Protein AF-A0A075I4T9-F1 (afdb_monomer_lite)

Foldseek 3Di:
DQDPDPQGPFDDKDKDWDFDDLVLAPVLQVVLQVVQPPDPQKHKHWDQDPPSRHIMIMITHNDPVVVVVSVVVSVVVSCCRHVVPPDD

Sequence (88 aa):
MNSLGIFGNKTAHSMMYVVTKQECIEELYETINQLFKDNDEIIGGASILPNNSGLSVRVLSNSSELNKTTVYNIAQIVRKQIIHNVKH

Radius of gyration: 14.11 Å; chains: 1; bounding box: 29×18×54 Å

Structure (mmCIF, N/CA/C/O backbone):
data_AF-A0A075I4T9-F1
#
_entry.id   AF-A0A075I4T9-F1
#
loop_
_atom_site.group_PDB
_atom_site.id
_atom_site.type_symbol
_atom_site.label_atom_id
_atom_site.label_alt_id
_atom_site.label_comp_id
_atom_site.label_asym_id
_atom_site.label_entity_id
_atom_site.label_seq_id
_atom_site.pdbx_PDB_ins_code
_atom_site.Cartn_x
_atom_site.Cartn_y
_atom_site.Cartn_z
_atom_site.occupancy
_atom_site.B_iso_or_equiv
_atom_site.auth_seq_id
_atom_site.auth_comp_id
_atom_site.auth_asym_id
_atom_site.auth_atom_id
_atom_site.pdbx_PDB_model_num
ATOM 1 N N . MET A 1 1 ? 6.780 1.252 -28.192 1.00 41.62 1 MET A N 1
ATOM 2 C CA . MET A 1 1 ? 5.306 1.128 -28.204 1.00 41.62 1 MET A CA 1
ATOM 3 C C . MET A 1 1 ? 4.839 1.220 -26.755 1.00 41.62 1 MET A C 1
ATOM 5 O O . MET A 1 1 ? 4.844 0.213 -26.067 1.00 41.62 1 MET A O 1
ATOM 9 N N . ASN A 1 2 ? 4.545 2.424 -26.254 1.00 47.12 2 ASN A N 1
ATOM 10 C CA . ASN A 1 2 ? 3.987 2.595 -24.907 1.00 47.12 2 ASN A CA 1
ATOM 11 C C . ASN A 1 2 ? 2.470 2.637 -25.064 1.00 47.12 2 ASN A C 1
ATOM 13 O O . ASN A 1 2 ? 1.922 3.661 -25.466 1.00 47.12 2 ASN A O 1
ATOM 17 N N . SER A 1 3 ? 1.798 1.505 -24.860 1.00 52.62 3 SER A N 1
ATOM 18 C CA . SER A 1 3 ? 0.336 1.492 -24.852 1.00 52.62 3 SER A CA 1
ATOM 19 C C . SER A 1 3 ? -0.160 2.293 -23.650 1.00 52.62 3 SER A C 1
ATOM 21 O O . SER A 1 3 ? 0.293 2.037 -22.534 1.00 52.62 3 SER A O 1
ATOM 23 N N . LEU A 1 4 ? -1.122 3.199 -23.857 1.00 56.38 4 LEU A N 1
ATOM 24 C CA . LEU A 1 4 ? -2.017 3.690 -22.804 1.00 56.38 4 LEU A CA 1
ATOM 25 C C . LEU A 1 4 ? -2.850 2.509 -22.258 1.00 56.38 4 LEU A C 1
ATOM 27 O O . LEU A 1 4 ? -4.020 2.347 -22.585 1.00 56.38 4 LEU A O 1
ATOM 31 N N . GLY A 1 5 ? -2.214 1.623 -21.498 1.00 67.69 5 GLY A N 1
ATOM 32 C CA . GLY A 1 5 ? -2.847 0.531 -20.764 1.00 67.69 5 GLY A CA 1
ATOM 33 C C . GLY A 1 5 ? -2.911 0.851 -19.272 1.00 67.69 5 GLY A C 1
ATOM 34 O O . GLY A 1 5 ? -2.305 1.817 -18.813 1.00 67.69 5 GLY A O 1
ATOM 35 N N . ILE A 1 6 ? -3.599 0.004 -18.502 1.00 76.50 6 ILE A N 1
ATOM 36 C CA . ILE A 1 6 ? -3.830 0.168 -17.050 1.00 76.50 6 ILE A CA 1
ATOM 37 C C . ILE A 1 6 ? -2.525 0.374 -16.247 1.00 76.50 6 ILE A C 1
ATOM 39 O O . ILE A 1 6 ? -2.552 0.975 -15.177 1.00 76.50 6 ILE A O 1
ATOM 43 N N . PHE A 1 7 ? -1.376 -0.071 -16.766 1.00 82.06 7 PHE A N 1
ATOM 44 C CA . PHE A 1 7 ? -0.069 0.053 -16.110 1.00 82.06 7 PHE A CA 1
ATOM 45 C C . PHE A 1 7 ? 0.807 1.210 -16.617 1.00 82.06 7 PHE A C 1
ATOM 47 O O . PHE A 1 7 ? 1.917 1.392 -16.121 1.00 82.06 7 PHE A O 1
ATOM 54 N N . GLY A 1 8 ? 0.345 2.011 -17.584 1.00 82.94 8 GLY A N 1
ATOM 55 C CA . GLY A 1 8 ? 1.147 3.087 -18.171 1.00 82.94 8 GLY A CA 1
ATOM 56 C C . GLY A 1 8 ? 2.474 2.567 -18.741 1.00 82.94 8 GLY A C 1
ATOM 57 O O . GLY A 1 8 ? 2.478 1.729 -19.639 1.00 82.94 8 GLY A O 1
ATOM 58 N N . ASN A 1 9 ? 3.599 3.059 -18.213 1.00 85.62 9 ASN A N 1
ATOM 59 C CA . ASN A 1 9 ? 4.957 2.620 -18.569 1.00 85.62 9 ASN A CA 1
ATOM 60 C C . ASN A 1 9 ? 5.581 1.636 -17.557 1.00 85.62 9 ASN A C 1
ATOM 62 O O . ASN A 1 9 ? 6.802 1.461 -17.556 1.00 85.62 9 ASN A O 1
ATOM 66 N N . LYS A 1 10 ? 4.770 1.041 -16.675 1.00 89.56 10 LYS A N 1
ATOM 67 C CA . LYS A 1 10 ? 5.202 0.086 -15.649 1.00 89.56 10 LYS A CA 1
ATOM 68 C C . LYS A 1 10 ? 4.877 -1.353 -16.070 1.00 89.56 10 LYS A C 1
ATOM 70 O O . LYS A 1 10 ? 3.958 -1.581 -16.856 1.00 89.56 10 LYS A O 1
ATOM 75 N N . THR A 1 11 ? 5.615 -2.333 -15.547 1.00 92.31 11 THR A N 1
ATOM 76 C CA . THR A 1 11 ? 5.476 -3.755 -15.934 1.00 92.31 11 THR A CA 1
ATOM 77 C C . THR A 1 11 ? 4.996 -4.673 -14.810 1.00 92.31 11 THR A C 1
ATOM 79 O O . THR A 1 11 ? 4.590 -5.801 -15.083 1.00 92.31 11 THR A O 1
ATOM 82 N N . ALA A 1 12 ? 5.001 -4.209 -13.558 1.00 93.25 12 ALA A N 1
ATOM 83 C CA . ALA A 1 12 ? 4.603 -4.985 -12.388 1.00 93.25 12 ALA A CA 1
ATOM 84 C C . ALA A 1 12 ? 3.555 -4.244 -11.549 1.00 93.25 12 ALA A C 1
ATOM 86 O O . ALA A 1 12 ? 3.753 -3.088 -11.175 1.00 93.25 12 ALA A O 1
ATOM 87 N N . HIS A 1 13 ? 2.472 -4.938 -11.187 1.00 94.00 13 HIS A N 1
ATOM 88 C CA . HIS A 1 13 ? 1.389 -4.427 -10.345 1.00 94.00 13 HIS A CA 1
ATOM 89 C C . HIS A 1 13 ? 1.147 -5.344 -9.145 1.00 94.00 13 HIS A C 1
ATOM 91 O O . HIS A 1 13 ? 1.076 -6.563 -9.298 1.00 94.00 13 HIS A O 1
ATOM 97 N N . SER A 1 14 ? 0.966 -4.751 -7.969 1.00 95.50 14 SER A N 1
ATOM 98 C CA . SER A 1 14 ? 0.569 -5.446 -6.747 1.00 95.50 14 SER A CA 1
ATOM 99 C C . SER A 1 14 ? -0.565 -4.697 -6.061 1.00 95.50 14 SER A C 1
ATOM 101 O O . SER A 1 14 ? -0.568 -3.469 -6.008 1.00 95.50 14 SER A O 1
ATOM 103 N N . MET A 1 15 ? -1.513 -5.446 -5.498 1.00 95.44 15 MET A N 1
ATOM 104 C CA . MET A 1 15 ? -2.630 -4.900 -4.734 1.00 95.44 15 MET A CA 1
ATOM 105 C C . MET A 1 15 ? -2.771 -5.636 -3.405 1.00 95.44 15 MET A C 1
ATOM 107 O O . MET A 1 15 ? -2.609 -6.854 -3.345 1.00 95.44 15 MET A O 1
ATOM 111 N N . MET A 1 16 ? -3.085 -4.894 -2.349 1.00 95.88 16 MET A N 1
ATOM 112 C CA . MET A 1 16 ? -3.385 -5.432 -1.025 1.00 95.88 16 MET A CA 1
ATOM 113 C C . MET A 1 16 ? -4.630 -4.779 -0.432 1.00 95.88 16 MET A C 1
ATOM 115 O O . MET A 1 16 ? -4.951 -3.626 -0.730 1.00 95.88 16 MET A O 1
ATOM 119 N N . TYR A 1 17 ? -5.290 -5.521 0.452 1.00 97.19 17 TYR A N 1
ATOM 120 C CA . TYR A 1 17 ? -6.398 -5.039 1.262 1.00 97.19 17 TYR A CA 1
ATOM 121 C C . TYR A 1 17 ? -6.022 -5.155 2.735 1.00 97.19 17 TYR A C 1
ATOM 123 O O . TYR A 1 17 ? -5.631 -6.226 3.197 1.00 97.19 17 TYR A O 1
ATOM 131 N N . VAL A 1 18 ? -6.142 -4.052 3.463 1.00 95.62 18 VAL A N 1
ATOM 132 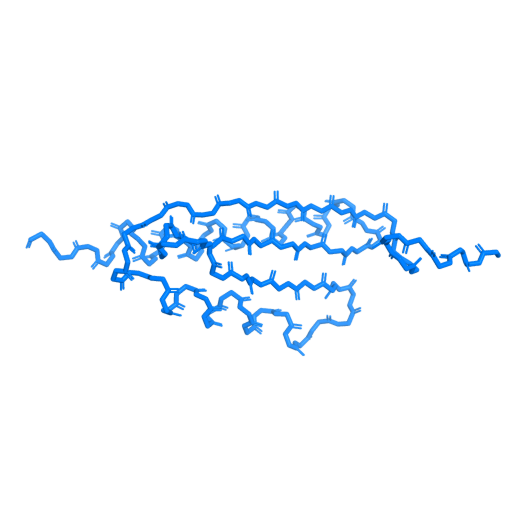C CA . VAL A 1 18 ? -5.953 -3.993 4.912 1.00 95.62 18 VAL A CA 1
ATOM 133 C C . VAL A 1 18 ? -7.328 -3.830 5.532 1.00 95.62 18 VAL A C 1
ATOM 135 O O . VAL A 1 18 ? -7.882 -2.738 5.497 1.00 95.62 18 VAL A O 1
ATOM 138 N N . VAL A 1 19 ? -7.893 -4.910 6.066 1.00 95.12 19 VAL A N 1
ATOM 139 C CA . VAL A 1 19 ? -9.174 -4.878 6.785 1.00 95.12 19 VAL A CA 1
ATOM 140 C C . VAL A 1 19 ? -8.886 -4.634 8.259 1.00 95.12 19 VAL A C 1
ATOM 142 O O . VAL A 1 19 ? -8.113 -5.371 8.869 1.00 95.12 19 VAL A O 1
ATOM 145 N N . THR A 1 20 ? -9.466 -3.579 8.822 1.00 93.31 20 THR A N 1
ATOM 146 C CA . THR A 1 20 ? -9.205 -3.161 10.203 1.00 93.31 20 THR A CA 1
ATOM 147 C C . THR A 1 20 ? -10.387 -2.384 10.776 1.00 93.31 20 THR A C 1
ATOM 149 O O . THR A 1 20 ? -11.320 -2.034 10.052 1.00 93.31 20 THR A O 1
ATOM 152 N N . LYS A 1 21 ? -10.350 -2.119 12.083 1.00 92.69 21 LYS A N 1
ATOM 153 C CA . LYS A 1 21 ? -11.312 -1.252 12.760 1.00 92.69 21 LYS A CA 1
ATOM 154 C C . LYS A 1 21 ? -11.172 0.192 12.285 1.00 92.69 21 LYS A C 1
ATOM 156 O O . LYS A 1 21 ? -10.067 0.652 11.996 1.00 92.69 21 LYS A O 1
ATOM 161 N N . GLN A 1 22 ? -12.290 0.915 12.280 1.00 95.06 22 GLN A N 1
ATOM 162 C CA . GLN A 1 22 ? -12.351 2.302 11.824 1.00 95.06 22 GLN A CA 1
ATOM 163 C C . GLN A 1 22 ? -11.366 3.219 12.565 1.00 95.06 22 GLN A C 1
ATOM 165 O O . GLN A 1 22 ? -10.771 4.086 11.931 1.00 95.06 22 GLN A O 1
ATOM 170 N N . GLU A 1 23 ? -11.132 2.988 13.863 1.00 92.94 23 GLU A N 1
ATOM 171 C CA . GLU A 1 23 ? -10.191 3.773 14.676 1.00 92.94 23 GLU A CA 1
ATOM 172 C C . GLU A 1 23 ? -8.737 3.764 14.167 1.00 92.94 23 GLU A C 1
ATOM 174 O O . GLU A 1 23 ? -7.979 4.669 14.495 1.00 92.94 23 GLU A O 1
ATOM 179 N N . CYS A 1 24 ? -8.343 2.786 13.344 1.00 93.69 24 CYS A N 1
ATOM 180 C CA . CYS A 1 24 ? -6.984 2.692 12.801 1.00 93.69 24 CYS A CA 1
ATOM 181 C C . CYS A 1 24 ? -6.842 3.279 11.385 1.00 93.69 24 CYS A C 1
ATOM 183 O O . CYS A 1 24 ? -5.726 3.372 10.876 1.00 93.69 24 CYS A O 1
ATOM 185 N N . ILE A 1 25 ? -7.945 3.596 10.699 1.00 95.62 25 ILE A N 1
ATOM 186 C CA . ILE A 1 25 ? -7.942 3.819 9.242 1.00 95.62 25 ILE A CA 1
ATOM 187 C C . ILE A 1 25 ? -7.212 5.094 8.845 1.00 95.62 25 ILE A C 1
ATOM 189 O O . ILE A 1 25 ? -6.438 5.061 7.892 1.00 95.62 25 ILE A O 1
ATOM 193 N N . GLU A 1 26 ? -7.462 6.196 9.546 1.00 95.31 26 GLU A N 1
ATOM 194 C CA . GLU A 1 26 ? -6.906 7.505 9.199 1.00 95.31 26 GLU A CA 1
ATOM 195 C C . GLU A 1 26 ? -5.378 7.510 9.328 1.00 95.31 26 GLU A C 1
ATOM 197 O O . GLU A 1 26 ? -4.680 7.785 8.352 1.00 95.31 26 GLU A O 1
ATOM 202 N N . GLU A 1 27 ? -4.853 7.065 10.475 1.00 94.31 27 GLU A N 1
ATOM 203 C CA . GLU A 1 27 ? -3.406 6.974 10.710 1.00 94.31 27 GLU A CA 1
ATOM 204 C C . GLU A 1 27 ? -2.721 6.049 9.688 1.00 94.31 27 GLU A C 1
ATOM 206 O O . GLU A 1 27 ? -1.678 6.396 9.125 1.00 94.31 27 GLU A O 1
ATOM 211 N N . LEU A 1 28 ? -3.321 4.887 9.393 1.00 95.62 28 LEU A N 1
ATOM 212 C CA . LEU A 1 28 ? -2.798 3.959 8.386 1.00 95.62 28 LEU A CA 1
ATOM 213 C C . LEU A 1 28 ? -2.823 4.568 6.979 1.00 95.62 28 LEU A C 1
ATOM 215 O O . LEU A 1 28 ? -1.858 4.411 6.229 1.00 95.62 28 LEU A O 1
ATOM 219 N N . TYR A 1 29 ? -3.909 5.250 6.609 1.00 96.75 29 TYR A N 1
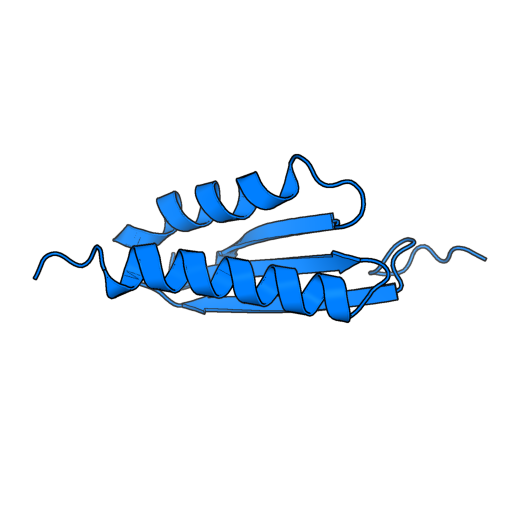ATOM 220 C CA . TYR A 1 29 ? -4.066 5.888 5.302 1.00 96.75 29 TYR A CA 1
ATOM 221 C C . TYR A 1 29 ? -2.986 6.941 5.074 1.00 96.75 29 TYR A C 1
ATOM 223 O O . TYR A 1 29 ? -2.341 6.946 4.021 1.00 96.75 29 TYR A O 1
ATOM 231 N N . GLU A 1 30 ? -2.765 7.810 6.058 1.00 96.06 30 GLU A N 1
ATOM 232 C CA . GLU A 1 30 ? -1.739 8.843 5.985 1.00 96.06 30 GLU A CA 1
ATOM 233 C C . GLU A 1 30 ? -0.349 8.219 5.935 1.00 96.06 30 GLU A C 1
ATOM 235 O O . GLU A 1 30 ? 0.407 8.492 5.003 1.00 96.06 30 GLU A O 1
ATOM 240 N N . THR A 1 31 ? -0.035 7.319 6.870 1.00 95.12 31 THR A N 1
ATOM 241 C CA . THR A 1 31 ? 1.291 6.691 6.968 1.00 95.12 31 THR A CA 1
ATOM 242 C C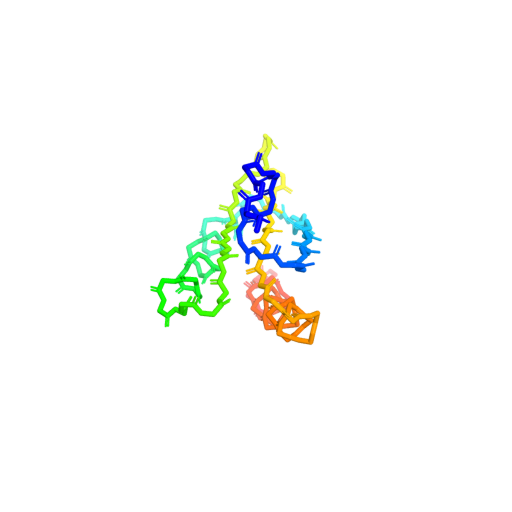 . THR A 1 31 ? 1.666 5.969 5.675 1.00 95.12 31 THR A C 1
ATOM 244 O O . THR A 1 31 ? 2.775 6.139 5.169 1.00 95.12 31 THR A O 1
ATOM 247 N N . ILE A 1 32 ? 0.744 5.190 5.101 1.00 95.25 32 ILE A N 1
ATOM 248 C CA . ILE A 1 32 ? 0.994 4.441 3.864 1.00 95.25 32 ILE A CA 1
ATOM 249 C C . ILE A 1 32 ? 1.151 5.388 2.670 1.00 95.25 32 ILE A C 1
ATOM 251 O O . ILE A 1 32 ? 2.046 5.178 1.857 1.00 95.25 32 ILE A O 1
ATOM 255 N N . ASN A 1 33 ? 0.329 6.435 2.548 1.00 95.69 33 ASN A N 1
ATOM 256 C CA . ASN A 1 33 ? 0.451 7.374 1.428 1.00 95.69 33 ASN A CA 1
ATOM 257 C C . ASN A 1 33 ? 1.725 8.225 1.490 1.00 95.69 33 ASN A C 1
ATOM 259 O O . ASN A 1 33 ? 2.238 8.603 0.438 1.00 95.69 33 ASN A O 1
ATOM 263 N N . GLN A 1 34 ? 2.274 8.496 2.679 1.00 93.88 34 GLN A N 1
ATOM 264 C CA . GLN A 1 34 ? 3.567 9.182 2.797 1.00 93.88 34 GLN A CA 1
ATOM 265 C C . GLN A 1 34 ? 4.725 8.356 2.213 1.00 93.88 34 GLN A C 1
ATOM 267 O O . GLN A 1 34 ? 5.649 8.940 1.660 1.00 93.88 34 GLN A O 1
ATOM 272 N N . LEU A 1 35 ? 4.655 7.017 2.233 1.00 91.44 35 LEU A N 1
ATOM 273 C CA . LEU A 1 35 ? 5.692 6.158 1.633 1.00 91.44 35 LEU A CA 1
ATOM 274 C C . LEU A 1 35 ? 5.879 6.382 0.127 1.00 91.44 35 LEU A C 1
ATOM 276 O O . LEU A 1 35 ? 6.941 6.074 -0.407 1.00 91.44 35 LEU A O 1
ATOM 280 N N . PHE A 1 36 ? 4.839 6.857 -0.560 1.00 92.06 36 PHE A N 1
ATOM 281 C CA . PHE A 1 36 ? 4.832 7.005 -2.014 1.00 92.06 36 PHE A CA 1
ATOM 282 C C . PHE A 1 36 ? 5.181 8.418 -2.490 1.00 92.06 36 PHE A C 1
ATOM 284 O O . PHE A 1 36 ? 5.251 8.635 -3.695 1.00 92.06 36 PHE A O 1
ATOM 291 N N . LYS A 1 37 ? 5.389 9.387 -1.587 1.00 86.75 37 LYS A N 1
ATOM 292 C CA . LYS A 1 37 ? 5.677 10.773 -1.991 1.00 86.75 37 LYS A CA 1
ATOM 293 C C . LYS A 1 37 ? 7.112 11.001 -2.463 1.00 86.75 37 LYS A C 1
ATOM 295 O O . LYS A 1 37 ? 7.317 11.873 -3.298 1.00 86.75 37 LYS A O 1
ATOM 300 N N . ASP A 1 38 ? 8.061 10.195 -1.987 1.00 77.25 38 ASP A N 1
ATOM 301 C CA . ASP A 1 38 ? 9.498 10.436 -2.184 1.00 77.25 38 ASP A CA 1
ATOM 302 C C . ASP A 1 38 ? 10.184 9.372 -3.070 1.00 77.25 38 ASP A C 1
ATOM 304 O O . ASP A 1 38 ? 11.404 9.216 -3.023 1.00 77.25 38 ASP A O 1
ATOM 308 N N . ASN A 1 39 ? 9.425 8.586 -3.849 1.00 76.25 39 ASN A N 1
ATOM 309 C CA . ASN A 1 39 ? 9.973 7.463 -4.619 1.00 76.25 39 ASN A CA 1
ATOM 310 C C . ASN A 1 39 ? 9.508 7.451 -6.085 1.00 76.25 39 ASN A C 1
ATOM 312 O O . ASN A 1 39 ? 8.400 7.021 -6.388 1.00 76.25 39 ASN A O 1
ATOM 316 N N . ASP A 1 40 ? 10.391 7.838 -7.007 1.00 78.44 40 ASP A N 1
ATOM 317 C CA . ASP A 1 40 ? 10.090 7.874 -8.449 1.00 78.44 40 ASP A CA 1
ATOM 318 C C . ASP A 1 40 ? 10.063 6.480 -9.116 1.00 78.44 40 ASP A C 1
ATOM 320 O O . ASP A 1 40 ? 9.474 6.277 -10.190 1.00 78.44 40 ASP A O 1
ATOM 324 N N . GLU A 1 41 ? 10.690 5.476 -8.496 1.00 86.44 41 GLU A N 1
ATOM 325 C CA . GLU A 1 41 ? 10.729 4.113 -9.036 1.00 86.44 41 GLU A CA 1
ATOM 326 C C . GLU A 1 41 ? 9.379 3.402 -8.868 1.00 86.44 41 GLU A C 1
ATOM 328 O O . GLU A 1 41 ? 8.968 2.615 -9.740 1.00 86.44 41 GLU A O 1
ATOM 333 N N . ILE A 1 42 ? 8.658 3.733 -7.794 1.00 90.81 42 ILE A N 1
ATOM 334 C CA . ILE A 1 42 ? 7.406 3.105 -7.378 1.00 90.81 42 ILE A CA 1
ATOM 335 C C . ILE A 1 42 ? 6.262 4.118 -7.414 1.00 90.81 42 ILE A C 1
ATOM 337 O O . ILE A 1 42 ? 6.229 5.077 -6.659 1.00 90.81 42 ILE A O 1
ATOM 341 N N . ILE A 1 43 ? 5.245 3.834 -8.223 1.00 92.12 43 ILE A N 1
ATOM 342 C CA . ILE A 1 43 ? 3.986 4.583 -8.212 1.00 92.12 43 ILE A CA 1
ATOM 343 C C . ILE A 1 43 ? 3.001 3.809 -7.344 1.00 92.12 43 ILE A C 1
ATOM 345 O O . ILE A 1 43 ? 2.755 2.630 -7.590 1.00 92.12 43 ILE A O 1
ATOM 349 N N . GLY A 1 44 ? 2.400 4.441 -6.346 1.00 93.31 44 GLY A N 1
ATOM 350 C CA . GLY A 1 44 ? 1.433 3.755 -5.500 1.00 93.31 44 GLY A CA 1
ATOM 351 C C . GLY A 1 44 ? 0.560 4.691 -4.690 1.00 93.31 44 GLY A C 1
ATOM 352 O O . GLY A 1 44 ? 0.670 5.911 -4.776 1.00 93.31 44 GLY A O 1
ATOM 353 N N . GLY A 1 45 ? -0.346 4.092 -3.928 1.00 95.56 45 GLY A N 1
ATOM 354 C CA . GLY A 1 45 ? -1.224 4.832 -3.035 1.00 95.56 45 GLY A CA 1
ATOM 355 C C . GLY A 1 45 ? -2.277 3.955 -2.381 1.00 95.56 45 GLY A C 1
ATOM 356 O O . GLY A 1 45 ? -2.599 2.859 -2.860 1.00 95.56 45 GLY A O 1
ATOM 357 N N . ALA A 1 46 ? -2.824 4.466 -1.284 1.00 9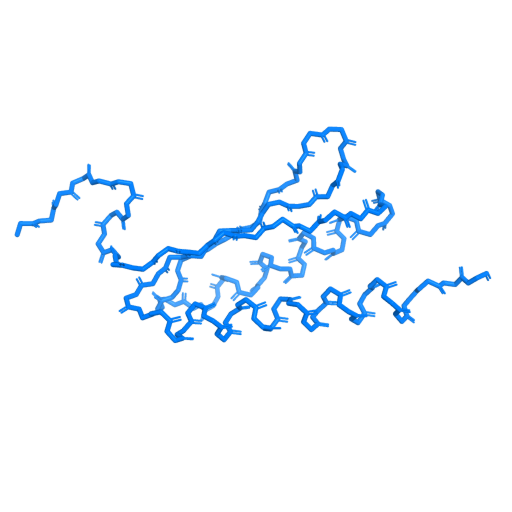7.50 46 ALA A N 1
ATOM 358 C CA . ALA A 1 46 ? -3.919 3.863 -0.548 1.00 97.50 46 ALA A CA 1
ATOM 359 C C . ALA A 1 46 ? -5.238 4.614 -0.781 1.00 97.50 46 ALA A C 1
ATOM 361 O O . ALA A 1 46 ? -5.261 5.824 -0.992 1.00 97.50 46 ALA A O 1
ATOM 362 N N . SER A 1 47 ? -6.355 3.897 -0.701 1.00 98.12 47 SER A N 1
ATOM 363 C CA . SER A 1 47 ? -7.703 4.472 -0.632 1.00 98.12 47 SER A CA 1
ATOM 364 C C . SER A 1 47 ? -8.521 3.762 0.429 1.00 98.12 47 SER A C 1
ATOM 366 O O . SER A 1 47 ? -8.415 2.541 0.567 1.00 98.12 47 SER A O 1
ATOM 368 N N . ILE A 1 48 ? -9.363 4.519 1.128 1.00 98.25 48 ILE A N 1
ATOM 369 C CA . ILE A 1 48 ? -10.289 3.986 2.126 1.00 98.25 48 ILE A CA 1
ATOM 370 C C . ILE A 1 48 ? -11.360 3.147 1.422 1.00 98.25 48 ILE A C 1
ATOM 372 O O . ILE A 1 48 ? -11.918 3.552 0.400 1.00 98.25 48 ILE A O 1
ATOM 376 N N . LEU A 1 49 ? -11.597 1.943 1.938 1.00 98.12 49 LEU A N 1
ATOM 377 C CA . LEU A 1 49 ? -12.642 1.046 1.455 1.00 98.12 49 LEU A CA 1
ATOM 378 C C . LEU A 1 49 ? -14.035 1.559 1.858 1.00 98.12 49 LEU A C 1
ATOM 380 O O . LEU A 1 49 ? -14.160 2.268 2.860 1.00 98.12 49 LEU A O 1
ATOM 384 N N . PRO A 1 50 ? -15.100 1.173 1.130 1.00 97.25 50 PRO A N 1
ATOM 385 C CA . PRO A 1 50 ? -16.467 1.519 1.505 1.00 97.25 50 PRO A CA 1
ATOM 386 C C . PRO A 1 50 ? -16.789 1.172 2.963 1.00 97.25 50 PRO A C 1
ATOM 388 O O . PRO A 1 50 ? -16.275 0.197 3.510 1.00 97.25 50 PRO A O 1
ATOM 391 N N . ASN A 1 51 ? -17.673 1.959 3.578 1.00 96.38 51 ASN A N 1
ATOM 392 C CA . ASN A 1 51 ? -18.113 1.779 4.967 1.00 96.38 51 ASN A CA 1
ATOM 393 C C . ASN A 1 51 ? -16.975 1.804 6.001 1.00 96.38 51 ASN A C 1
ATOM 395 O O . ASN A 1 51 ? -17.118 1.207 7.064 1.00 96.38 51 ASN A O 1
ATOM 399 N N . ASN A 1 52 ? -15.847 2.458 5.693 1.00 95.94 52 ASN A N 1
ATOM 400 C CA . ASN A 1 52 ? -14.669 2.490 6.561 1.00 95.94 52 ASN A CA 1
ATOM 401 C C . ASN A 1 52 ? -14.239 1.078 6.991 1.00 95.94 52 ASN A C 1
ATOM 403 O O . ASN A 1 52 ? -13.918 0.839 8.152 1.00 95.94 52 ASN A O 1
ATOM 407 N N . SER A 1 53 ? -14.257 0.119 6.059 1.00 96.31 53 SER A N 1
ATOM 408 C CA . SER A 1 53 ? -13.894 -1.272 6.356 1.00 96.31 53 SER A CA 1
ATOM 409 C C . SER A 1 53 ? -12.384 -1.533 6.306 1.00 96.31 53 SER A C 1
ATOM 411 O O . SER A 1 53 ? -11.947 -2.672 6.473 1.00 96.31 53 SER A O 1
ATOM 413 N N . GLY A 1 54 ? -11.580 -0.510 6.001 1.00 96.94 54 GLY A N 1
ATOM 414 C CA . GLY A 1 54 ? -10.132 -0.619 5.864 1.00 96.94 54 GLY A CA 1
ATOM 415 C C . GLY A 1 54 ? -9.574 0.156 4.673 1.00 96.94 54 GLY A C 1
ATOM 416 O O . GLY A 1 54 ? -10.144 1.164 4.258 1.00 96.94 54 GLY A O 1
ATOM 417 N N . LEU A 1 55 ? -8.465 -0.327 4.110 1.00 97.94 55 LEU A N 1
ATOM 418 C CA . LEU A 1 55 ? -7.738 0.307 3.007 1.00 97.94 55 LEU A CA 1
ATOM 419 C C . LEU A 1 55 ? -7.504 -0.663 1.844 1.00 97.94 55 LEU A C 1
ATOM 421 O O . LEU A 1 55 ? -7.212 -1.840 2.042 1.00 97.94 55 LEU A O 1
ATOM 425 N N . SER A 1 56 ? -7.552 -0.140 0.623 1.00 98.00 56 SER A N 1
ATOM 426 C CA . SER A 1 56 ? -6.950 -0.756 -0.564 1.00 98.00 56 SER A CA 1
ATO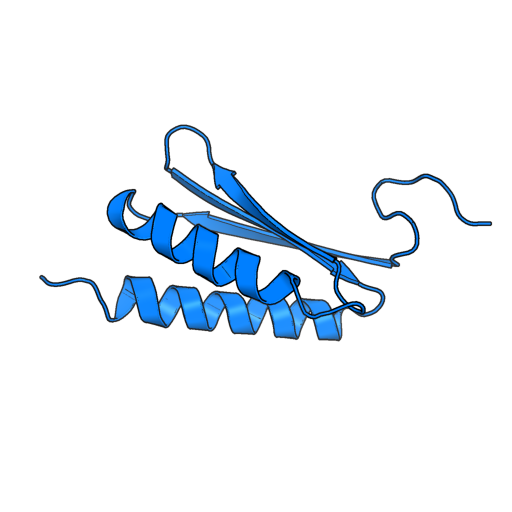M 427 C C . SER A 1 56 ? -5.633 -0.054 -0.864 1.00 98.00 56 SER A C 1
ATOM 429 O O . SER A 1 56 ? -5.614 1.173 -0.908 1.00 98.00 56 SER A O 1
ATOM 431 N N . VAL A 1 57 ? -4.549 -0.794 -1.089 1.00 97.88 57 VAL A N 1
ATOM 432 C CA . VAL A 1 57 ? -3.252 -0.222 -1.490 1.00 97.88 57 VAL A CA 1
ATOM 433 C C . VAL A 1 57 ? -2.820 -0.843 -2.808 1.00 97.88 57 VAL A C 1
ATOM 435 O O . VAL A 1 57 ? -2.911 -2.060 -2.984 1.00 97.88 57 VAL A O 1
ATOM 438 N N . ARG A 1 58 ? -2.365 -0.006 -3.739 1.00 95.88 58 ARG A N 1
ATOM 439 C CA . ARG A 1 58 ? -1.905 -0.405 -5.075 1.00 95.88 58 ARG A CA 1
ATOM 440 C C . ARG A 1 58 ? -0.480 0.080 -5.290 1.00 95.88 58 ARG A C 1
ATOM 442 O O . ARG A 1 58 ? -0.144 1.188 -4.876 1.00 95.88 58 ARG A O 1
ATOM 449 N N . VAL A 1 59 ? 0.330 -0.752 -5.934 1.00 95.69 59 VAL A N 1
ATOM 450 C CA . VAL A 1 59 ? 1.753 -0.508 -6.195 1.00 95.69 59 VAL A CA 1
ATOM 451 C C . VAL A 1 59 ? 2.066 -0.891 -7.638 1.00 95.69 59 VAL A C 1
ATOM 453 O O . VAL A 1 59 ? 1.745 -1.996 -8.075 1.00 95.69 59 VAL A O 1
ATOM 456 N N . LEU A 1 60 ? 2.702 0.018 -8.367 1.00 94.12 60 LEU A N 1
ATOM 457 C CA . LEU A 1 60 ? 3.165 -0.125 -9.740 1.00 94.12 60 LEU A CA 1
ATOM 458 C C . LEU A 1 60 ? 4.663 0.166 -9.812 1.00 94.12 60 LEU A C 1
ATOM 460 O O . LEU A 1 60 ? 5.130 1.214 -9.369 1.00 94.12 60 LEU A O 1
ATOM 464 N N . SER A 1 61 ? 5.420 -0.733 -10.428 1.00 94.25 61 SER A N 1
ATOM 465 C CA . SER A 1 61 ? 6.850 -0.542 -10.673 1.00 94.25 61 SER A CA 1
ATOM 466 C C . SER A 1 61 ? 7.302 -1.339 -11.901 1.00 94.25 61 SER A C 1
ATOM 468 O O . SER A 1 61 ? 6.493 -1.956 -12.594 1.00 94.25 61 SER A O 1
ATOM 470 N N . ASN A 1 62 ? 8.605 -1.330 -12.175 1.00 94.00 62 ASN A N 1
ATOM 471 C CA . ASN A 1 62 ? 9.220 -2.193 -13.186 1.00 94.00 62 ASN A CA 1
ATOM 472 C C . ASN A 1 62 ? 9.865 -3.456 -12.592 1.00 94.00 62 ASN A C 1
ATOM 474 O O . ASN A 1 62 ? 10.572 -4.171 -13.298 1.00 94.00 62 ASN A O 1
ATOM 478 N N . SER A 1 63 ? 9.644 -3.734 -11.300 1.00 94.44 63 SER A N 1
ATOM 479 C CA . SER A 1 63 ? 10.247 -4.865 -10.594 1.00 94.44 63 SER A CA 1
ATOM 480 C C . SER A 1 63 ? 9.267 -5.500 -9.612 1.00 94.44 63 SER A C 1
ATOM 482 O O . SER A 1 63 ? 8.822 -4.887 -8.641 1.00 94.44 63 SER A O 1
ATOM 484 N N . SER A 1 64 ? 8.987 -6.789 -9.806 1.00 94.44 64 SER A N 1
ATOM 485 C CA . SER A 1 64 ? 8.221 -7.564 -8.829 1.00 94.44 64 SER A CA 1
ATOM 486 C C . SER A 1 64 ? 8.897 -7.597 -7.458 1.00 94.44 64 SER A C 1
ATOM 488 O O . SER A 1 64 ? 8.208 -7.712 -6.451 1.00 94.44 64 SER A O 1
ATOM 490 N N . GLU A 1 65 ? 10.228 -7.506 -7.409 1.00 96.00 65 GLU A N 1
ATOM 491 C CA . GLU A 1 65 ? 10.970 -7.517 -6.150 1.00 96.00 65 GLU A CA 1
ATOM 492 C C . GLU A 1 65 ? 10.771 -6.215 -5.375 1.00 96.00 65 GLU A C 1
ATOM 494 O O . GLU A 1 65 ? 10.430 -6.266 -4.196 1.00 96.00 65 GLU A O 1
ATOM 499 N N . LEU A 1 66 ? 10.825 -5.063 -6.059 1.00 94.81 66 LEU A N 1
ATOM 500 C CA . LEU A 1 66 ? 10.465 -3.777 -5.452 1.00 94.81 66 LEU A CA 1
ATOM 501 C C . LEU A 1 66 ? 9.041 -3.822 -4.893 1.00 94.81 66 LEU A C 1
ATOM 503 O O . LEU A 1 66 ? 8.825 -3.475 -3.734 1.00 94.81 66 LEU A O 1
ATOM 507 N N . ASN A 1 67 ? 8.083 -4.347 -5.664 1.00 95.56 67 ASN A N 1
ATOM 508 C CA . ASN A 1 67 ? 6.709 -4.484 -5.186 1.00 95.56 67 ASN A CA 1
ATOM 509 C C . ASN A 1 67 ? 6.607 -5.369 -3.932 1.00 95.56 67 ASN A C 1
ATOM 511 O O . ASN A 1 67 ? 5.872 -5.019 -3.009 1.00 95.56 67 ASN A O 1
ATOM 515 N N . LYS A 1 68 ? 7.319 -6.506 -3.872 1.00 96.00 68 LYS A N 1
ATOM 516 C CA . LYS A 1 68 ? 7.335 -7.373 -2.678 1.00 96.00 68 LYS A CA 1
ATOM 517 C C . LYS A 1 68 ? 7.906 -6.642 -1.468 1.00 96.00 68 LYS A C 1
ATOM 519 O O . LYS A 1 68 ? 7.317 -6.724 -0.392 1.00 96.00 68 LYS A O 1
ATOM 524 N N . THR A 1 69 ? 9.008 -5.912 -1.635 1.00 95.94 69 THR A N 1
ATOM 525 C CA . THR A 1 69 ? 9.614 -5.117 -0.560 1.00 95.94 69 THR A CA 1
ATOM 526 C C . THR A 1 69 ? 8.651 -4.040 -0.063 1.00 95.94 69 THR A C 1
ATOM 528 O O . THR A 1 69 ? 8.444 -3.918 1.143 1.00 95.94 69 THR A O 1
ATOM 531 N N . THR A 1 70 ? 7.980 -3.315 -0.961 1.00 95.56 70 THR A N 1
ATOM 532 C CA . THR A 1 70 ? 6.963 -2.316 -0.592 1.00 95.56 70 THR A CA 1
ATOM 533 C C . THR A 1 70 ? 5.801 -2.946 0.173 1.00 95.56 70 THR A C 1
ATOM 535 O O . THR A 1 70 ? 5.419 -2.453 1.233 1.00 95.56 70 THR A O 1
ATOM 538 N N . VAL A 1 71 ? 5.264 -4.066 -0.320 1.00 96.19 71 VAL A N 1
ATOM 539 C CA . VAL A 1 71 ? 4.192 -4.827 0.344 1.00 96.19 71 VAL A CA 1
ATOM 540 C C . VAL A 1 71 ? 4.620 -5.273 1.744 1.00 96.19 71 VAL A C 1
ATOM 542 O O . VAL A 1 71 ? 3.849 -5.139 2.696 1.00 96.19 71 VAL A O 1
ATOM 545 N N . TYR A 1 72 ? 5.852 -5.761 1.895 1.00 96.19 72 TYR A N 1
ATOM 546 C CA . TYR A 1 72 ? 6.402 -6.162 3.187 1.00 96.19 72 TYR A CA 1
ATOM 547 C C . TYR A 1 72 ? 6.522 -4.980 4.159 1.00 96.19 72 TYR A C 1
ATOM 549 O O . TYR A 1 72 ? 6.105 -5.097 5.312 1.00 96.19 72 TYR A O 1
ATOM 557 N N . ASN A 1 73 ? 7.018 -3.830 3.697 1.00 94.69 73 ASN A N 1
ATOM 558 C CA . ASN A 1 73 ? 7.140 -2.619 4.514 1.00 94.69 73 ASN A CA 1
ATOM 559 C C . ASN A 1 73 ? 5.773 -2.118 4.997 1.00 94.69 73 ASN A C 1
ATOM 561 O O . ASN A 1 73 ? 5.614 -1.797 6.175 1.00 94.69 73 ASN A O 1
ATOM 565 N N . ILE A 1 74 ? 4.759 -2.131 4.127 1.00 95.25 74 ILE A N 1
ATOM 566 C CA . ILE A 1 74 ? 3.384 -1.798 4.521 1.00 95.25 74 ILE A CA 1
ATOM 567 C C . ILE A 1 74 ? 2.871 -2.793 5.568 1.00 95.25 74 ILE A C 1
ATOM 569 O O . ILE A 1 74 ? 2.314 -2.382 6.583 1.00 95.25 74 ILE A O 1
ATOM 573 N N . ALA A 1 75 ? 3.111 -4.095 5.391 1.00 95.19 75 ALA A N 1
ATOM 574 C CA . ALA A 1 75 ? 2.723 -5.095 6.384 1.00 95.19 75 ALA A CA 1
ATOM 575 C C . ALA A 1 75 ? 3.398 -4.866 7.753 1.00 95.19 75 ALA A C 1
ATOM 577 O O . ALA A 1 75 ? 2.781 -5.125 8.785 1.00 95.19 75 ALA A O 1
ATOM 578 N N . GLN A 1 76 ? 4.637 -4.362 7.794 1.00 95.25 76 GLN A N 1
ATOM 579 C CA . GLN A 1 76 ? 5.310 -3.979 9.044 1.00 95.25 76 GLN A CA 1
ATOM 580 C C . GLN A 1 76 ? 4.637 -2.780 9.723 1.00 95.25 76 GLN A C 1
ATOM 582 O O . GLN A 1 76 ? 4.405 -2.820 10.931 1.00 95.25 76 GLN A O 1
ATOM 587 N N . ILE A 1 77 ? 4.263 -1.750 8.959 1.00 93.75 77 ILE A N 1
ATOM 588 C CA . ILE A 1 77 ? 3.521 -0.585 9.472 1.00 93.75 77 ILE A CA 1
ATOM 589 C C . ILE A 1 77 ? 2.186 -1.026 10.069 1.00 93.75 77 ILE A C 1
ATOM 591 O O . ILE A 1 77 ? 1.899 -0.726 11.227 1.00 93.75 77 ILE A O 1
ATOM 595 N N . VAL A 1 78 ? 1.426 -1.828 9.318 1.00 93.62 78 VAL A N 1
ATOM 596 C CA . VAL A 1 78 ? 0.146 -2.399 9.755 1.00 93.62 78 VAL A CA 1
ATOM 597 C C . VAL A 1 78 ? 0.318 -3.186 11.057 1.00 93.62 78 VAL A C 1
ATOM 599 O O . VAL A 1 78 ? -0.439 -2.980 12.003 1.00 93.62 78 VAL A O 1
ATOM 602 N N . ARG A 1 79 ? 1.339 -4.048 11.165 1.00 91.25 79 ARG A N 1
ATOM 603 C CA . ARG A 1 79 ? 1.625 -4.788 12.409 1.00 91.25 79 ARG A CA 1
ATOM 604 C C . ARG A 1 79 ? 1.970 -3.863 13.574 1.00 91.25 79 ARG A C 1
ATOM 606 O O . ARG A 1 79 ? 1.534 -4.115 14.694 1.00 91.25 79 ARG A O 1
ATOM 613 N N . LYS A 1 80 ? 2.751 -2.808 13.349 1.00 89.75 80 LYS A N 1
ATOM 614 C CA . LYS A 1 80 ? 3.121 -1.858 14.406 1.00 89.75 80 LYS A CA 1
ATOM 615 C C . LYS A 1 80 ? 1.899 -1.082 14.909 1.00 89.75 80 LYS A C 1
ATOM 617 O O . LYS A 1 80 ? 1.697 -1.004 16.112 1.00 89.75 80 LYS A O 1
ATOM 622 N N . GLN A 1 81 ? 1.069 -0.573 14.004 1.00 84.88 81 GLN A N 1
ATOM 623 C CA . GLN A 1 81 ? -0.073 0.279 14.349 1.00 84.88 81 GLN A CA 1
ATOM 624 C C . GLN A 1 81 ? -1.306 -0.498 14.818 1.00 84.88 81 GLN A C 1
ATOM 626 O O . GLN A 1 81 ? -2.011 -0.026 15.695 1.00 84.88 81 GLN A O 1
ATOM 631 N N . ILE A 1 82 ? -1.584 -1.692 14.291 1.00 82.88 82 ILE A 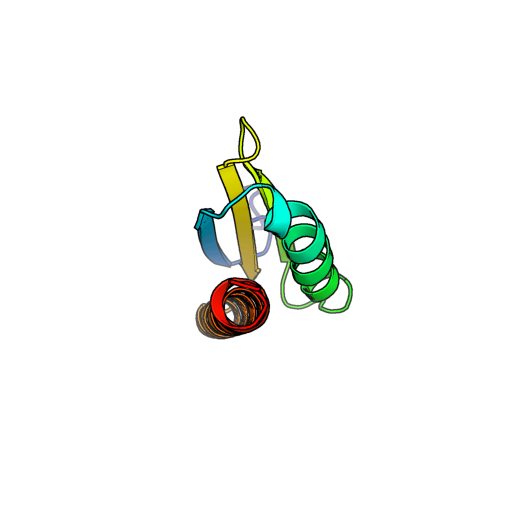N 1
ATOM 632 C CA . ILE A 1 82 ? -2.771 -2.454 14.712 1.00 82.88 82 ILE A CA 1
ATOM 633 C C . ILE A 1 82 ? -2.453 -3.365 15.894 1.00 82.88 82 ILE A C 1
ATOM 635 O O . ILE A 1 82 ? -3.224 -3.438 16.837 1.00 82.88 82 ILE A O 1
ATOM 639 N N . ILE A 1 83 ? -1.337 -4.093 15.864 1.00 73.44 83 ILE A N 1
ATOM 640 C CA . ILE A 1 83 ? -1.104 -5.146 16.865 1.00 73.44 83 ILE A CA 1
ATOM 641 C C . ILE A 1 83 ? -0.507 -4.560 18.148 1.00 73.44 83 ILE A C 1
ATOM 643 O O . ILE A 1 83 ? -0.818 -5.040 19.232 1.00 73.44 83 ILE A O 1
ATOM 647 N N . HIS A 1 84 ? 0.313 -3.509 18.047 1.00 67.00 84 HIS A N 1
ATOM 648 C CA . HIS A 1 84 ? 1.039 -2.974 19.203 1.00 67.00 84 HIS A CA 1
ATOM 649 C C . HIS A 1 84 ? 0.441 -1.687 19.802 1.00 67.00 84 HIS A C 1
ATOM 651 O O . HIS A 1 84 ? 0.841 -1.320 20.902 1.00 67.00 84 HIS A O 1
ATOM 657 N N . ASN A 1 85 ? -0.524 -1.027 19.140 1.00 60.06 85 ASN A N 1
ATOM 658 C CA . ASN A 1 85 ? -1.220 0.158 19.682 1.00 60.06 85 ASN A CA 1
ATOM 659 C C . ASN A 1 85 ? -2.653 -0.117 20.176 1.00 60.06 85 ASN A C 1
ATOM 661 O O . ASN A 1 85 ? -3.305 0.813 20.653 1.00 60.06 85 ASN A O 1
ATOM 665 N N . VAL A 1 86 ? -3.167 -1.353 20.108 1.00 55.34 86 VAL A N 1
ATOM 666 C CA . VAL A 1 86 ? -4.465 -1.674 20.727 1.00 55.34 86 VAL A CA 1
ATOM 667 C C . VAL A 1 86 ? -4.293 -1.622 22.244 1.00 55.34 86 VAL A C 1
ATOM 669 O O . VAL A 1 86 ? -3.802 -2.559 22.869 1.00 55.34 86 VAL A O 1
ATOM 672 N N . LYS A 1 87 ? -4.678 -0.489 22.838 1.00 48.59 87 LYS A N 1
ATOM 673 C CA . LYS A 1 87 ? -4.935 -0.400 24.275 1.00 48.59 87 LYS A CA 1
ATOM 674 C C . LYS A 1 87 ? -6.149 -1.285 24.562 1.00 48.59 87 LYS A C 1
ATOM 676 O O . LYS A 1 87 ? -7.235 -1.004 24.058 1.00 48.59 87 LYS A O 1
ATOM 681 N N . HIS A 1 88 ? -5.917 -2.379 25.284 1.00 50.47 88 HIS A N 1
ATOM 682 C CA . HIS A 1 88 ? -6.970 -3.204 25.874 1.00 50.47 88 HIS A CA 1
ATOM 683 C C . HIS A 1 88 ? -7.738 -2.427 26.943 1.00 50.47 88 HIS A C 1
ATOM 685 O O . HIS A 1 88 ? -7.087 -1.641 27.671 1.00 50.47 88 HIS A O 1
#

Secondary structure (DSSP, 8-state):
-----TTTT--EEEEEEEE--GGGHHHHHHHHHHTTSS-SS-EEEEEEPGGG-EEEEEEEES-HHHHHHHHHHHHHHHIIIIISS---

pLDDT: mean 88.49, std 13.46, range [41.62, 98.25]

Organism: NCBI:txid1456376